Protein AF-D5GW55-F1 (afdb_monomer)

Secondary structure (DSSP, 8-state):
-HHHHHHT-HHHHHHHHHHTT-----EEEES-HHHHHHHHHHTTT-EEEE-SS-----SS-TT-----EEPPTGGGTTGGGGGTS-EEEEE----S---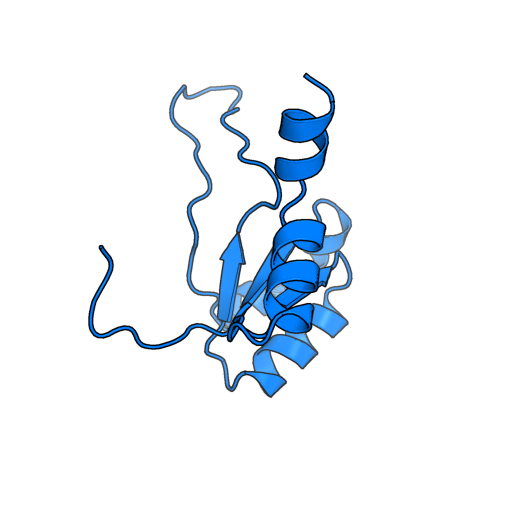

Nearest PDB structures (foldseek):
  7m4s-assembly1_A  TM=8.259E-01  e=2.894E-09  Nostoc sp. PCC 7120 = FACHB-418
  5ig9-assembly1_A  TM=9.177E-01  e=4.329E-08  Microcystis aeruginosa MRC
  7m4s-assembly2_B  TM=8.217E-01  e=7.605E-09  Nostoc sp. PCC 7120 = FACHB-418
  7mgv-assembly1_B  TM=9.453E-01  e=1.786E-07  Chryseobacterium gregarium DSM 19109
  3vpd-assembly1_A-2  TM=5.835E-01  e=1.732E-01  Thermus thermophilus

Organism: NCBI:txid721124

pLDDT: mean 90.69, std 11.54, range [54.91, 98.5]

Mean predicted aligned error: 4.86 Å

Sequence (99 aa):
LAQIEKAKNKLLQLRLASEVGLIIPPTLVTNNPDAAREFFSQVQGRMVSKLLTAIARSMESPEFFLYTSRVKAEDLEEAESLRYCPMVFQAEIPKQLEL

Structure (mmCIF, N/CA/C/O backbone):
data_AF-D5GW55-F1
#
_entry.id   AF-D5GW55-F1
#
loop_
_atom_site.group_PDB
_atom_site.id
_atom_site.type_symbol
_atom_site.label_atom_id
_atom_site.label_alt_id
_atom_site.label_comp_id
_atom_site.label_asym_id
_atom_site.label_entity_id
_atom_site.label_seq_id
_atom_site.pdbx_PDB_ins_code
_atom_site.Cartn_x
_atom_site.Cartn_y
_atom_site.Cartn_z
_atom_site.occupancy
_atom_site.B_iso_or_equiv
_atom_site.auth_seq_id
_atom_site.auth_comp_id
_atom_site.auth_asym_id
_atom_site.auth_atom_id
_atom_site.pdbx_PDB_model_num
ATOM 1 N N . LEU A 1 1 ? 1.864 3.387 26.116 1.00 73.50 1 LEU A N 1
ATOM 2 C CA . LEU A 1 1 ? 2.922 3.018 25.141 1.00 73.50 1 LEU A CA 1
ATOM 3 C C . LEU A 1 1 ? 2.519 1.820 24.274 1.00 73.50 1 LEU A C 1
ATOM 5 O O . LEU A 1 1 ? 2.426 2.000 23.069 1.00 73.50 1 LEU A O 1
ATOM 9 N N . ALA A 1 2 ? 2.173 0.657 24.845 1.00 88.12 2 ALA A N 1
ATOM 10 C CA . ALA A 1 2 ? 1.797 -0.543 24.072 1.00 88.12 2 ALA A CA 1
ATOM 11 C C . ALA A 1 2 ? 0.631 -0.343 23.076 1.00 88.12 2 ALA A C 1
ATOM 13 O O . ALA A 1 2 ? 0.713 -0.787 21.935 1.00 88.12 2 ALA A O 1
ATOM 14 N N . GLN A 1 3 ? -0.423 0.381 23.474 1.00 91.75 3 GLN A N 1
ATOM 15 C CA . GLN A 1 3 ? -1.571 0.656 22.597 1.00 91.75 3 GLN A CA 1
ATOM 16 C C . GLN A 1 3 ? -1.192 1.498 21.369 1.00 91.75 3 GLN A C 1
ATOM 18 O O . GLN A 1 3 ? -1.675 1.230 20.275 1.00 91.75 3 GLN A O 1
ATOM 23 N N . ILE A 1 4 ? -0.293 2.477 21.536 1.00 92.06 4 ILE A N 1
ATOM 24 C CA . ILE A 1 4 ? 0.212 3.306 20.431 1.00 92.06 4 ILE A CA 1
ATOM 25 C C . ILE A 1 4 ? 1.036 2.443 19.477 1.00 92.06 4 ILE A C 1
ATOM 27 O O . ILE A 1 4 ? 0.872 2.546 18.268 1.00 92.06 4 ILE A O 1
ATOM 31 N N . GLU A 1 5 ? 1.884 1.561 20.006 1.00 89.94 5 GLU A N 1
ATOM 32 C CA . GLU A 1 5 ? 2.713 0.683 19.178 1.00 89.94 5 GLU A CA 1
ATOM 33 C C . GLU A 1 5 ? 1.863 -0.285 18.350 1.00 89.94 5 GLU A C 1
ATOM 35 O O . GLU A 1 5 ? 2.041 -0.394 17.138 1.00 89.94 5 GLU A O 1
ATOM 40 N N . LYS A 1 6 ? 0.846 -0.895 18.970 1.00 92.44 6 LYS A N 1
ATOM 41 C CA . LYS A 1 6 ? -0.148 -1.706 18.258 1.00 92.44 6 LYS A CA 1
ATOM 42 C C . LYS A 1 6 ? -0.857 -0.897 17.167 1.00 92.44 6 LYS A C 1
ATOM 44 O O . LYS A 1 6 ? -1.034 -1.391 16.054 1.00 92.44 6 LYS A O 1
ATOM 49 N N . ALA A 1 7 ? -1.223 0.348 17.468 1.00 92.94 7 ALA A N 1
ATOM 50 C CA . ALA A 1 7 ? -1.897 1.234 16.530 1.00 92.94 7 ALA A CA 1
ATOM 51 C C . ALA A 1 7 ? -1.005 1.704 15.372 1.00 92.94 7 ALA A C 1
ATOM 53 O O . ALA A 1 7 ? -1.559 2.167 14.390 1.00 92.94 7 ALA A O 1
ATOM 54 N N . LYS A 1 8 ? 0.329 1.568 15.402 1.00 91.38 8 LYS A N 1
ATOM 55 C CA . LYS A 1 8 ? 1.191 1.906 14.246 1.00 91.38 8 LYS A CA 1
ATOM 56 C C . LYS A 1 8 ? 1.119 0.882 13.109 1.00 91.38 8 LYS A C 1
ATOM 58 O O . LYS A 1 8 ? 1.518 1.183 11.984 1.00 91.38 8 LYS A O 1
ATOM 63 N N . ASN A 1 9 ? 0.629 -0.329 13.377 1.00 92.81 9 ASN A N 1
ATOM 64 C CA . ASN A 1 9 ? 0.547 -1.384 12.374 1.00 92.81 9 ASN A CA 1
ATOM 65 C C . ASN A 1 9 ? -0.616 -1.127 11.401 1.00 92.81 9 ASN A C 1
ATOM 67 O O . ASN A 1 9 ? -1.764 -1.479 11.672 1.00 92.81 9 ASN A O 1
ATOM 71 N N . LYS A 1 10 ? -0.302 -0.560 10.234 1.00 93.25 10 LYS A N 1
ATOM 72 C CA . LYS A 1 10 ? -1.280 -0.244 9.180 1.00 93.25 10 LYS A CA 1
ATOM 73 C C . LYS A 1 10 ? -2.070 -1.461 8.693 1.00 93.25 10 LYS A C 1
ATOM 75 O O . LYS A 1 10 ? -3.243 -1.330 8.371 1.00 93.25 10 LYS A O 1
ATOM 80 N N . LEU A 1 11 ? -1.471 -2.653 8.670 1.00 94.19 11 LEU A N 1
ATOM 81 C CA . LEU A 1 11 ? -2.178 -3.867 8.241 1.00 94.19 11 LEU A CA 1
ATOM 82 C C . LEU A 1 11 ? -3.212 -4.306 9.271 1.00 94.19 11 LEU A C 1
ATOM 84 O O . LEU A 1 11 ? -4.302 -4.740 8.908 1.00 94.19 11 LEU A O 1
ATOM 88 N N . LEU A 1 12 ? -2.894 -4.141 10.556 1.00 95.69 12 LEU A N 1
ATOM 89 C CA . LEU A 1 12 ? -3.867 -4.347 11.618 1.00 95.69 12 LEU A CA 1
ATOM 90 C C . LEU A 1 12 ? -4.998 -3.314 11.538 1.00 95.69 12 LEU A C 1
ATOM 92 O O . LEU A 1 12 ? -6.154 -3.697 11.664 1.00 95.69 12 LEU A O 1
ATOM 96 N N . GLN A 1 13 ? -4.679 -2.038 11.293 1.00 96.75 13 GLN A N 1
ATOM 97 C CA . GLN A 1 13 ? -5.690 -0.988 11.116 1.00 96.75 13 GLN A CA 1
ATOM 98 C C . GLN A 1 13 ? -6.669 -1.331 9.984 1.00 96.75 13 GLN A C 1
ATOM 100 O O . GLN A 1 13 ? -7.875 -1.302 10.208 1.00 96.75 13 GLN A O 1
ATOM 105 N N . LEU A 1 14 ? -6.162 -1.695 8.797 1.00 97.06 14 LEU A N 1
ATOM 106 C CA . LEU A 1 14 ? -6.998 -2.044 7.640 1.00 97.06 14 LEU A CA 1
ATOM 107 C C . LEU A 1 14 ? -7.867 -3.275 7.916 1.00 97.06 14 LEU A C 1
ATOM 109 O O . LEU A 1 14 ? -9.058 -3.259 7.614 1.00 97.06 14 LEU A O 1
ATOM 113 N N . ARG A 1 15 ? -7.296 -4.316 8.538 1.00 97.00 15 ARG A N 1
ATOM 114 C CA . ARG A 1 15 ? -8.052 -5.514 8.923 1.00 97.00 15 ARG A CA 1
ATOM 115 C C . ARG A 1 15 ? -9.198 -5.166 9.872 1.00 97.00 15 ARG A C 1
ATOM 117 O O . ARG A 1 15 ? -10.339 -5.501 9.582 1.00 97.00 15 ARG A O 1
ATOM 124 N N . LEU A 1 16 ? -8.901 -4.463 10.966 1.00 97.94 16 LEU A N 1
ATOM 125 C CA . LEU A 1 16 ? -9.907 -4.094 11.963 1.00 97.94 16 LEU A CA 1
ATOM 126 C C . LEU A 1 16 ? -10.985 -3.183 11.367 1.00 97.94 16 LEU A C 1
ATOM 128 O O . LEU A 1 16 ? -12.157 -3.373 11.662 1.00 97.94 16 LEU A O 1
ATOM 132 N N . ALA A 1 17 ? -10.608 -2.231 10.506 1.00 98.00 17 ALA A N 1
ATOM 133 C CA . ALA A 1 17 ? -11.557 -1.374 9.800 1.00 98.00 17 ALA A CA 1
ATOM 134 C C . ALA A 1 17 ? -12.553 -2.204 8.971 1.00 98.00 17 ALA A C 1
ATOM 136 O O . ALA A 1 17 ? -13.759 -1.993 9.079 1.00 98.00 17 ALA A O 1
ATOM 137 N N . SER A 1 18 ? -12.062 -3.197 8.222 1.00 97.38 18 SER A N 1
ATOM 138 C CA . SER A 1 18 ? -12.921 -4.117 7.470 1.00 97.38 18 SER A CA 1
ATOM 139 C C . SER A 1 18 ? -13.817 -4.966 8.378 1.00 97.38 18 SER A C 1
ATOM 141 O O . SER A 1 18 ? -14.984 -5.163 8.053 1.00 97.38 18 SER A O 1
ATOM 143 N N . G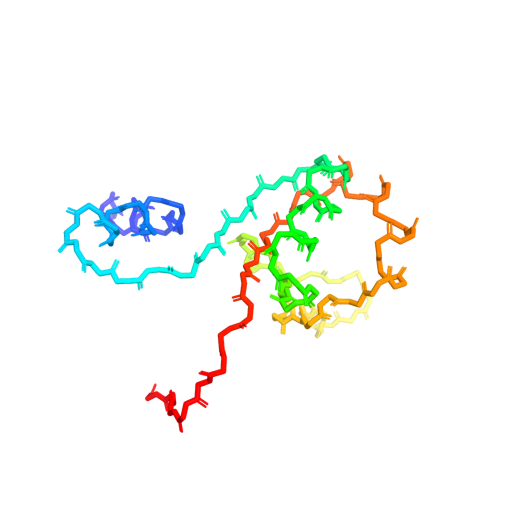LU A 1 19 ? -13.300 -5.467 9.505 1.00 98.06 19 GLU A N 1
ATOM 144 C CA . GLU A 1 19 ? -14.064 -6.291 10.461 1.00 98.06 19 GLU A CA 1
ATOM 145 C C . GLU A 1 19 ? -15.231 -5.525 11.100 1.00 98.06 19 GLU A C 1
ATOM 147 O O . GLU A 1 19 ? -16.266 -6.119 11.399 1.00 98.06 19 GLU A O 1
ATOM 152 N N . VAL A 1 20 ? -15.095 -4.207 11.275 1.00 98.25 20 VAL A N 1
ATOM 153 C CA . VAL A 1 20 ? -16.158 -3.344 11.822 1.00 98.25 20 VAL A CA 1
ATOM 154 C C . VAL A 1 20 ? -17.040 -2.697 10.744 1.00 98.25 20 VAL A C 1
ATOM 156 O O . VAL A 1 20 ? -17.867 -1.846 11.062 1.00 98.25 20 VAL A O 1
ATOM 159 N N . GLY A 1 21 ? -16.888 -3.095 9.476 1.00 98.12 21 GLY A N 1
ATOM 160 C CA . GLY A 1 21 ? -17.751 -2.666 8.369 1.00 98.12 21 GLY A CA 1
ATOM 161 C C . GLY A 1 21 ? -17.338 -1.368 7.667 1.00 98.12 21 GLY A C 1
ATOM 162 O O . GLY A 1 21 ? -18.113 -0.842 6.868 1.00 98.12 21 GLY A O 1
ATOM 163 N N . LEU A 1 22 ? -16.136 -0.842 7.923 1.00 98.12 22 LEU A N 1
ATOM 164 C CA . LEU A 1 22 ? -15.594 0.272 7.143 1.00 98.12 22 LEU A CA 1
ATOM 165 C C . LEU A 1 22 ? -15.064 -0.229 5.797 1.00 98.12 22 LEU A C 1
ATOM 167 O O . LEU A 1 22 ? -14.407 -1.266 5.703 1.00 98.12 22 LEU A O 1
ATOM 171 N N . ILE A 1 23 ? -15.303 0.556 4.749 1.00 97.19 23 ILE A N 1
ATOM 172 C CA . ILE A 1 23 ? -14.786 0.272 3.411 1.00 97.19 23 ILE A CA 1
ATOM 173 C C . ILE A 1 23 ? -13.295 0.612 3.385 1.00 97.19 23 ILE A C 1
ATOM 175 O O . ILE A 1 23 ? -12.900 1.742 3.676 1.00 97.19 23 ILE A O 1
ATOM 179 N N . ILE A 1 24 ? -12.470 -0.359 2.999 1.00 97.25 24 ILE A N 1
ATOM 180 C CA . ILE A 1 24 ? -11.037 -0.167 2.763 1.00 97.25 24 ILE A CA 1
ATOM 181 C C . ILE A 1 24 ? -10.722 -0.354 1.275 1.00 97.25 24 ILE A C 1
ATOM 183 O O . ILE A 1 24 ? -11.383 -1.156 0.608 1.00 97.25 24 ILE A O 1
ATOM 187 N N . PRO A 1 25 ? -9.709 0.338 0.725 1.00 97.31 25 PRO A N 1
ATOM 188 C CA . PRO A 1 25 ? -9.247 0.028 -0.619 1.00 97.31 25 PRO A CA 1
ATOM 189 C C . PRO A 1 25 ? -8.650 -1.390 -0.642 1.00 97.31 25 PRO A C 1
ATOM 191 O O . PRO A 1 25 ? -7.913 -1.751 0.289 1.00 97.31 25 PRO A O 1
ATOM 194 N N . PRO A 1 26 ? -8.892 -2.183 -1.705 1.00 97.88 26 PRO A N 1
ATOM 195 C CA . PRO A 1 26 ? -8.110 -3.384 -1.968 1.00 97.88 26 PRO A CA 1
ATOM 196 C C . PRO A 1 26 ? -6.621 -3.082 -1.802 1.00 97.88 26 PRO A C 1
ATOM 198 O O . PRO A 1 26 ? -6.122 -2.082 -2.323 1.00 97.88 26 PRO A O 1
ATOM 201 N N . THR A 1 27 ? -5.938 -3.897 -1.002 1.00 97.88 27 THR A N 1
ATOM 202 C CA . THR A 1 27 ? -4.562 -3.647 -0.570 1.00 97.88 27 THR A CA 1
ATOM 203 C C . THR A 1 27 ? -3.747 -4.923 -0.699 1.00 97.88 27 THR A C 1
ATOM 205 O O . THR A 1 27 ? -4.138 -5.959 -0.164 1.00 97.88 27 THR A O 1
ATOM 208 N N . LEU A 1 28 ? -2.587 -4.820 -1.339 1.00 98.00 28 LEU A N 1
ATOM 209 C CA . LEU A 1 28 ? -1.588 -5.874 -1.435 1.00 98.00 28 LEU A CA 1
ATOM 210 C C . LEU A 1 28 ? -0.286 -5.393 -0.791 1.00 98.00 28 LEU A C 1
ATOM 212 O O . LEU A 1 28 ? 0.203 -4.309 -1.096 1.00 98.00 28 LEU A O 1
ATOM 216 N N . VAL A 1 29 ? 0.302 -6.210 0.080 1.00 97.12 29 VAL A N 1
ATOM 217 C CA . VAL A 1 29 ? 1.684 -6.021 0.544 1.00 97.12 29 VAL A CA 1
ATOM 218 C C . VAL A 1 29 ? 2.493 -7.207 0.077 1.00 97.12 29 VAL A C 1
ATOM 220 O O . VAL A 1 29 ? 2.179 -8.340 0.438 1.00 97.12 29 VAL A O 1
ATOM 223 N N . THR A 1 30 ? 3.502 -6.958 -0.750 1.00 96.75 30 THR A N 1
ATOM 224 C CA . THR A 1 30 ? 4.241 -8.037 -1.402 1.00 96.75 30 THR A CA 1
ATOM 225 C C . THR A 1 30 ? 5.666 -7.616 -1.743 1.00 96.75 30 THR A C 1
ATOM 227 O O . THR A 1 30 ? 5.939 -6.440 -1.992 1.00 96.75 30 THR A O 1
ATOM 230 N N . ASN A 1 31 ? 6.568 -8.596 -1.762 1.00 96.56 31 ASN A N 1
ATOM 231 C CA . ASN A 1 31 ? 7.858 -8.525 -2.447 1.00 96.56 31 ASN A CA 1
ATOM 232 C C . ASN A 1 31 ? 7.901 -9.412 -3.712 1.00 96.56 31 ASN A C 1
ATOM 234 O O . ASN A 1 31 ? 8.957 -9.551 -4.324 1.00 96.56 31 ASN A O 1
ATOM 238 N N . ASN A 1 32 ? 6.781 -10.053 -4.070 1.00 97.50 32 ASN A N 1
ATOM 239 C CA . ASN A 1 32 ? 6.639 -10.887 -5.259 1.00 97.50 32 ASN A CA 1
ATOM 240 C C . ASN A 1 32 ? 6.169 -10.023 -6.448 1.00 97.50 32 ASN A C 1
ATOM 242 O O . ASN A 1 32 ? 5.041 -9.517 -6.399 1.00 97.50 32 ASN A O 1
ATOM 246 N N . PRO A 1 33 ? 6.992 -9.875 -7.503 1.00 96.81 33 PRO A N 1
ATOM 247 C CA . PRO A 1 33 ? 6.647 -9.098 -8.691 1.00 96.81 33 PRO A CA 1
ATOM 248 C C . PRO A 1 33 ? 5.390 -9.596 -9.409 1.00 96.81 33 PRO A C 1
ATOM 250 O O . PRO A 1 33 ? 4.559 -8.791 -9.825 1.00 96.81 33 PRO A O 1
ATOM 253 N N . ASP A 1 34 ? 5.195 -10.912 -9.496 1.00 97.31 34 ASP A N 1
ATOM 254 C CA . ASP A 1 34 ? 4.049 -11.494 -10.201 1.00 97.31 34 ASP A CA 1
ATOM 255 C C . ASP A 1 34 ? 2.738 -11.174 -9.487 1.00 97.31 34 ASP A C 1
ATOM 257 O O . ASP A 1 34 ? 1.758 -10.798 -10.125 1.00 97.31 34 ASP A O 1
ATOM 261 N N . ALA A 1 35 ? 2.746 -11.198 -8.151 1.00 98.12 35 ALA A N 1
ATOM 262 C CA . ALA A 1 35 ? 1.593 -10.776 -7.361 1.00 98.12 35 ALA A CA 1
ATOM 263 C C . ALA A 1 35 ? 1.264 -9.287 -7.582 1.00 98.12 35 ALA A C 1
ATOM 265 O O . ALA A 1 35 ? 0.093 -8.914 -7.618 1.00 98.12 35 ALA A O 1
ATOM 266 N N . ALA A 1 36 ? 2.280 -8.430 -7.752 1.00 97.88 36 ALA A N 1
ATOM 267 C CA . ALA A 1 36 ? 2.067 -7.016 -8.057 1.00 97.88 36 ALA A CA 1
ATOM 268 C C . ALA A 1 36 ? 1.462 -6.817 -9.460 1.00 97.88 36 ALA A C 1
ATOM 270 O O . ALA A 1 36 ? 0.530 -6.026 -9.610 1.00 97.88 36 ALA A O 1
ATOM 271 N N . ARG A 1 37 ? 1.929 -7.569 -10.468 1.00 97.69 37 ARG A N 1
ATOM 272 C CA . ARG A 1 37 ? 1.378 -7.554 -11.840 1.00 97.69 37 ARG A CA 1
ATOM 273 C C . ARG A 1 37 ? -0.061 -8.060 -11.895 1.00 97.69 37 ARG A C 1
ATOM 275 O O . ARG A 1 37 ? -0.914 -7.459 -12.555 1.00 97.69 37 ARG A O 1
ATOM 282 N N . GLU A 1 38 ? -0.341 -9.148 -11.184 1.00 98.25 38 GLU A N 1
ATOM 283 C CA . GLU A 1 38 ? -1.689 -9.700 -11.082 1.00 98.25 38 GLU A CA 1
ATOM 284 C C . GLU A 1 38 ? -2.629 -8.684 -10.430 1.00 98.25 38 GLU A C 1
ATOM 286 O O . GLU A 1 38 ? -3.680 -8.362 -10.984 1.00 98.25 38 GLU A O 1
ATOM 291 N N . PHE A 1 39 ? -2.221 -8.103 -9.302 1.00 98.50 39 PHE A N 1
ATOM 292 C CA . PHE A 1 39 ? -3.020 -7.102 -8.605 1.00 98.50 39 PHE A CA 1
ATOM 293 C C . PHE A 1 39 ? -3.246 -5.843 -9.445 1.00 98.50 39 PHE A C 1
ATOM 295 O O . PHE A 1 39 ? -4.372 -5.350 -9.494 1.00 98.50 39 PHE A O 1
ATOM 302 N N . PHE A 1 40 ? -2.231 -5.367 -10.176 1.00 98.38 40 PHE A N 1
ATOM 303 C CA . PHE A 1 40 ? -2.378 -4.258 -11.125 1.00 98.38 40 PHE A CA 1
ATOM 304 C C . PHE A 1 40 ? -3.467 -4.535 -12.166 1.00 98.38 40 PHE A C 1
ATOM 306 O O . PHE A 1 40 ? -4.298 -3.670 -12.448 1.00 98.38 40 PHE A O 1
ATOM 313 N N . SER A 1 41 ? -3.505 -5.763 -12.686 1.00 98.00 41 SER A N 1
ATOM 314 C CA . SER A 1 41 ? -4.532 -6.206 -13.632 1.00 98.00 41 SER A CA 1
ATOM 315 C C . SER A 1 41 ? -5.914 -6.277 -12.972 1.00 98.00 41 SER A C 1
ATOM 317 O O . SER A 1 41 ? -6.888 -5.775 -13.535 1.00 98.00 41 SER A O 1
ATOM 319 N N . GLN A 1 42 ? -6.005 -6.820 -11.751 1.00 98.25 42 GLN A N 1
ATOM 320 C CA . GLN A 1 42 ? -7.253 -6.910 -10.979 1.00 98.25 42 GLN A CA 1
ATOM 321 C C . GLN A 1 42 ? -7.877 -5.531 -10.708 1.00 98.25 42 GLN A C 1
ATOM 323 O O . GLN A 1 42 ? -9.097 -5.381 -10.784 1.00 98.25 42 GLN A O 1
ATOM 328 N N . VAL A 1 43 ? -7.058 -4.509 -10.438 1.00 98.25 43 VAL A N 1
ATOM 329 C CA . VAL A 1 43 ? -7.527 -3.127 -10.218 1.00 98.25 43 VAL A CA 1
ATOM 330 C C . VAL A 1 43 ? -7.601 -2.296 -11.505 1.00 98.25 43 VAL A C 1
ATOM 332 O O . VAL A 1 43 ? -7.791 -1.080 -11.448 1.00 98.25 43 VAL A O 1
ATOM 335 N N . GLN A 1 44 ? -7.492 -2.934 -12.676 1.00 97.56 44 GLN A N 1
ATOM 336 C CA . GLN A 1 44 ? -7.604 -2.294 -13.993 1.00 97.56 44 GLN A CA 1
ATOM 337 C C . GLN A 1 44 ? -6.595 -1.148 -14.184 1.00 97.56 44 GLN A C 1
ATOM 339 O O . GLN A 1 44 ? -6.939 -0.071 -14.672 1.00 97.56 44 GLN A O 1
ATOM 344 N N . GLY A 1 45 ? -5.363 -1.348 -13.716 1.00 97.31 45 GLY A N 1
ATOM 345 C CA . GLY A 1 45 ? -4.284 -0.362 -13.775 1.00 97.31 45 GLY A CA 1
ATOM 346 C C . GLY A 1 45 ? -4.426 0.822 -12.812 1.00 97.31 45 GLY A C 1
ATOM 347 O O . GLY A 1 45 ? -3.536 1.665 -12.735 1.00 97.31 45 GLY A O 1
ATOM 348 N N . ARG A 1 46 ? -5.516 0.902 -12.038 1.00 98.06 46 ARG A N 1
ATOM 349 C CA . ARG A 1 46 ? -5.724 1.941 -11.020 1.00 98.06 46 ARG A CA 1
ATOM 350 C C . ARG A 1 46 ? -5.060 1.521 -9.720 1.00 98.06 46 ARG A C 1
ATOM 352 O O . ARG A 1 46 ? -5.721 1.044 -8.799 1.00 98.06 46 ARG A O 1
ATOM 359 N N . MET A 1 47 ? -3.743 1.675 -9.664 1.00 98.25 47 MET A N 1
ATOM 360 C CA . MET A 1 47 ? -2.917 1.251 -8.539 1.00 98.25 47 MET A CA 1
ATOM 361 C C . MET A 1 47 ? -1.997 2.378 -8.080 1.00 98.25 47 MET A C 1
ATOM 363 O O . MET A 1 47 ? -1.378 3.062 -8.893 1.00 98.25 47 MET A O 1
ATOM 367 N N . VAL A 1 48 ? -1.857 2.531 -6.767 1.00 98.12 48 VAL A N 1
ATOM 368 C CA . VAL A 1 48 ? -0.821 3.363 -6.148 1.00 98.12 48 VAL A CA 1
ATOM 369 C C . VAL A 1 48 ? 0.134 2.504 -5.330 1.00 98.12 48 VAL A C 1
ATOM 371 O O . VAL A 1 48 ? -0.278 1.492 -4.761 1.00 98.12 48 VAL A O 1
ATOM 374 N N . SER A 1 49 ? 1.394 2.919 -5.239 1.00 96.19 49 SER A N 1
ATOM 375 C CA . SER A 1 49 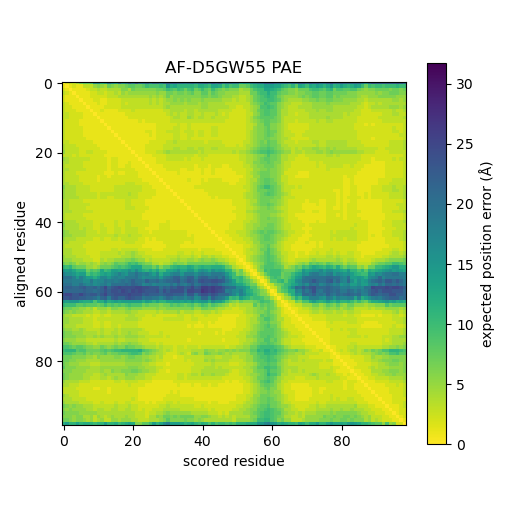? 2.417 2.310 -4.391 1.00 96.19 49 SER A CA 1
ATOM 376 C C . SER A 1 49 ? 2.843 3.266 -3.277 1.00 96.19 49 SER A C 1
ATOM 378 O O . SER A 1 49 ? 2.783 4.489 -3.419 1.00 96.19 49 SER A O 1
ATOM 380 N N . LYS A 1 50 ? 3.245 2.706 -2.133 1.00 94.25 50 LYS A N 1
ATOM 381 C CA . LYS A 1 50 ? 3.809 3.450 -0.997 1.00 94.25 50 LYS A CA 1
ATOM 382 C C . LYS A 1 50 ? 4.617 2.539 -0.078 1.00 94.25 50 LYS A C 1
ATOM 384 O O . LYS A 1 50 ? 4.425 1.322 -0.056 1.00 94.25 50 LYS A O 1
ATOM 389 N N . LEU A 1 51 ? 5.465 3.142 0.751 1.00 91.38 51 LEU A N 1
ATOM 390 C CA . LEU A 1 51 ? 6.146 2.418 1.821 1.00 91.38 51 LEU A CA 1
ATOM 391 C C . LEU A 1 51 ? 5.183 2.081 2.965 1.00 91.38 51 LEU A C 1
ATOM 393 O O . LEU A 1 51 ? 4.337 2.891 3.367 1.00 91.38 51 LEU A O 1
ATOM 397 N N . LEU A 1 52 ? 5.366 0.900 3.562 1.00 87.56 52 LEU A N 1
ATOM 398 C CA . LEU A 1 52 ? 4.652 0.527 4.786 1.00 87.56 52 LEU A CA 1
ATOM 399 C C . LEU A 1 52 ? 5.031 1.453 5.950 1.00 87.56 52 LEU A C 1
ATOM 401 O O . LEU A 1 52 ? 4.161 1.875 6.712 1.00 87.56 52 LEU A O 1
ATOM 405 N N . THR A 1 53 ? 6.300 1.837 6.039 1.00 83.31 53 THR A N 1
ATOM 406 C CA . THR A 1 53 ? 6.827 2.786 7.025 1.00 83.31 53 THR A CA 1
ATOM 407 C C . THR A 1 53 ? 7.556 3.890 6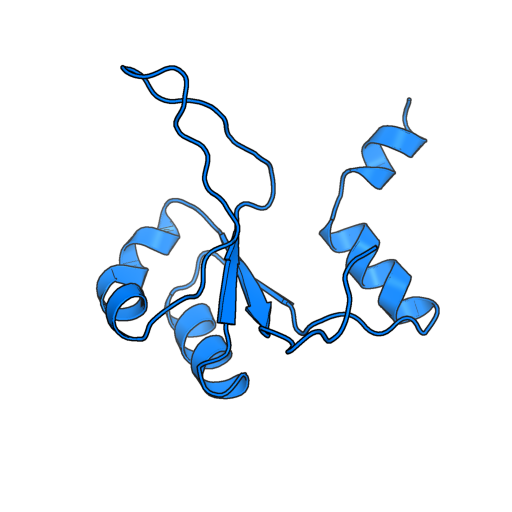.281 1.00 83.31 53 THR A C 1
ATOM 409 O O . THR A 1 53 ? 8.314 3.601 5.363 1.00 83.31 53 THR A O 1
ATOM 412 N N . ALA A 1 54 ? 7.321 5.149 6.652 1.00 72.69 54 ALA A N 1
ATOM 413 C CA . ALA A 1 54 ? 8.027 6.262 6.033 1.00 72.69 54 ALA A CA 1
ATOM 414 C C . ALA A 1 54 ? 9.533 6.121 6.287 1.00 72.69 54 ALA A C 1
ATOM 416 O O . ALA A 1 54 ? 9.960 5.950 7.430 1.00 72.69 54 ALA A O 1
ATOM 417 N N . ILE A 1 55 ? 10.320 6.194 5.219 1.00 67.94 55 ILE A N 1
ATOM 418 C CA . ILE A 1 55 ? 11.774 6.262 5.294 1.00 67.94 55 ILE A CA 1
ATOM 419 C C . ILE A 1 55 ? 12.154 7.626 4.731 1.00 67.94 55 ILE A C 1
ATOM 421 O O . ILE A 1 55 ? 11.900 7.907 3.565 1.00 67.94 55 ILE A O 1
ATOM 425 N N . ALA A 1 56 ? 12.737 8.467 5.580 1.00 59.28 56 ALA A N 1
ATOM 426 C CA . ALA A 1 56 ? 13.370 9.720 5.193 1.00 59.28 56 ALA A CA 1
ATOM 427 C C . ALA A 1 56 ? 14.875 9.539 5.397 1.00 59.28 56 ALA A C 1
ATOM 429 O O . ALA A 1 56 ? 15.430 9.908 6.431 1.00 59.28 56 ALA A O 1
ATOM 430 N N . ARG A 1 57 ? 15.529 8.830 4.476 1.00 55.56 57 ARG A N 1
ATOM 431 C CA . ARG A 1 57 ? 16.988 8.700 4.471 1.00 55.56 57 ARG A CA 1
ATOM 432 C C . ARG A 1 57 ? 17.477 8.714 3.037 1.00 55.56 57 ARG A C 1
ATOM 434 O O . ARG A 1 57 ? 17.137 7.830 2.260 1.00 55.56 57 ARG A O 1
ATOM 441 N N . SER A 1 58 ? 18.331 9.679 2.736 1.00 56.72 58 SER A N 1
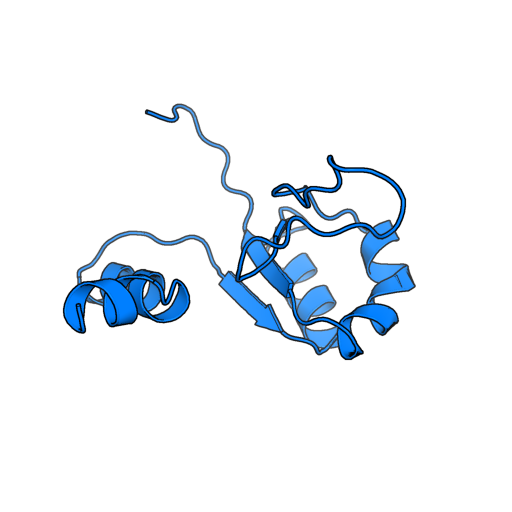ATOM 442 C CA . SER A 1 58 ? 19.276 9.584 1.633 1.00 56.72 58 SER A CA 1
ATOM 443 C C . SER A 1 58 ? 20.680 9.847 2.183 1.00 56.72 58 SER A C 1
ATOM 445 O O . SER A 1 58 ? 20.824 10.449 3.250 1.00 56.72 58 SER A O 1
ATOM 447 N N . MET A 1 59 ? 21.706 9.341 1.498 1.00 62.69 59 MET A N 1
ATOM 448 C CA . MET A 1 59 ? 23.099 9.547 1.908 1.00 62.69 59 MET A CA 1
ATOM 449 C C . MET A 1 59 ? 23.648 10.928 1.512 1.00 62.69 59 MET A C 1
ATOM 451 O O . MET A 1 59 ? 24.636 11.353 2.097 1.00 62.69 59 MET A O 1
ATOM 455 N N . GLU A 1 60 ? 23.003 11.647 0.583 1.00 61.31 60 GLU A N 1
ATOM 456 C CA . GLU A 1 60 ? 23.541 12.890 -0.012 1.00 61.31 60 GLU A CA 1
ATOM 457 C C . GLU A 1 60 ? 22.586 14.097 0.037 1.00 61.31 60 GLU A C 1
ATOM 459 O O . GLU A 1 60 ? 23.008 15.235 -0.139 1.00 61.31 60 GLU A O 1
ATOM 464 N N . SER A 1 61 ? 21.301 13.875 0.309 1.00 54.91 61 SER A N 1
ATOM 465 C CA . SER A 1 61 ? 20.260 14.907 0.338 1.00 54.91 61 SER A CA 1
ATOM 466 C C . SER A 1 61 ? 19.280 14.704 1.506 1.00 54.91 61 SER A C 1
ATOM 468 O O . SER A 1 61 ? 18.750 13.600 1.681 1.00 54.91 61 SER A O 1
ATOM 470 N N . PRO A 1 62 ? 18.987 15.746 2.298 1.00 56.38 62 PRO A N 1
ATOM 471 C CA . PRO A 1 62 ? 18.071 15.662 3.434 1.00 56.38 62 PRO A CA 1
ATOM 472 C C . PRO A 1 62 ? 16.588 15.445 3.060 1.00 56.38 62 PRO A C 1
ATOM 474 O O . PRO A 1 62 ? 15.770 15.285 3.962 1.00 56.38 62 PRO A O 1
ATOM 477 N N . GLU A 1 63 ? 16.222 15.390 1.772 1.00 61.56 63 GLU A N 1
ATOM 478 C CA . GLU A 1 63 ? 14.819 15.503 1.326 1.00 61.56 63 GLU A CA 1
ATOM 479 C C . GLU A 1 63 ? 14.284 14.320 0.494 1.00 61.56 63 GLU A C 1
ATOM 481 O O . GLU A 1 63 ? 13.252 14.439 -0.165 1.00 61.56 63 GLU A O 1
ATOM 486 N N . PHE A 1 64 ? 14.932 13.148 0.506 1.00 67.31 64 PHE A N 1
ATOM 487 C CA . PHE A 1 64 ? 14.346 11.987 -0.177 1.00 67.31 64 PHE A CA 1
ATOM 488 C C . PHE A 1 64 ? 13.179 11.405 0.634 1.00 67.31 64 PHE A C 1
ATOM 490 O O . PHE A 1 64 ? 13.382 10.768 1.672 1.00 67.31 64 PHE A O 1
ATOM 497 N N . PHE A 1 65 ? 11.959 11.608 0.135 1.00 74.44 65 PHE A N 1
ATOM 498 C CA . PHE A 1 65 ? 10.736 11.032 0.681 1.00 74.44 65 PHE A CA 1
ATOM 499 C C . PHE A 1 65 ? 9.953 10.318 -0.419 1.00 74.44 65 PHE A C 1
ATOM 501 O O . PHE A 1 65 ? 9.640 10.907 -1.454 1.00 74.44 65 PHE A O 1
ATOM 508 N N . LEU A 1 66 ? 9.602 9.050 -0.188 1.00 81.94 66 LEU A N 1
ATOM 509 C CA . LEU A 1 66 ? 8.749 8.312 -1.113 1.00 81.94 66 LEU A CA 1
ATOM 510 C C . LEU A 1 66 ? 7.277 8.578 -0.786 1.00 81.94 66 LEU A C 1
ATOM 512 O O . LEU A 1 66 ? 6.727 8.043 0.182 1.00 81.94 66 LEU A O 1
ATOM 516 N N . TYR A 1 67 ? 6.649 9.419 -1.603 1.00 89.62 67 TYR A N 1
ATOM 517 C CA . TYR A 1 67 ? 5.216 9.683 -1.537 1.00 89.62 67 TYR A CA 1
ATOM 518 C C . TYR A 1 67 ? 4.396 8.490 -2.038 1.00 89.62 67 TYR A C 1
ATOM 520 O O . TYR A 1 67 ? 4.918 7.519 -2.582 1.00 89.62 67 TYR A O 1
ATOM 528 N N . THR A 1 68 ? 3.080 8.569 -1.835 1.00 93.69 68 THR A N 1
ATOM 529 C CA . THR A 1 68 ? 2.163 7.661 -2.526 1.00 93.69 68 THR A CA 1
ATOM 530 C C . THR A 1 68 ? 2.105 8.067 -3.994 1.00 93.69 68 THR A C 1
ATOM 532 O O . THR A 1 68 ? 1.706 9.191 -4.293 1.00 93.69 68 THR A O 1
ATOM 535 N N . SER A 1 69 ? 2.491 7.160 -4.886 1.00 94.81 69 SER A N 1
ATOM 536 C CA . SER A 1 69 ? 2.624 7.433 -6.319 1.00 94.81 69 SER A CA 1
ATOM 537 C C . SER A 1 69 ? 1.773 6.466 -7.127 1.00 94.81 69 SER A C 1
ATOM 539 O O . SER A 1 69 ? 1.639 5.299 -6.760 1.00 94.81 69 SER A O 1
ATOM 541 N N . ARG A 1 70 ? 1.193 6.938 -8.233 1.00 97.06 70 ARG A N 1
ATOM 542 C CA . ARG A 1 70 ? 0.497 6.065 -9.185 1.00 97.06 70 ARG A CA 1
ATOM 543 C C . ARG A 1 70 ? 1.510 5.136 -9.850 1.00 97.06 70 ARG A C 1
ATOM 545 O O . ARG A 1 70 ? 2.559 5.606 -10.278 1.00 97.06 70 ARG A O 1
ATOM 552 N N . VAL A 1 71 ? 1.169 3.856 -9.933 1.00 96.62 71 VAL A N 1
ATOM 553 C CA . VAL A 1 71 ? 1.956 2.850 -10.649 1.00 96.62 71 VAL A CA 1
ATOM 554 C C . VAL A 1 71 ? 1.516 2.839 -12.103 1.00 96.62 71 VAL A C 1
ATOM 556 O O . VAL A 1 71 ? 0.317 2.809 -12.391 1.00 96.62 71 VAL A O 1
ATOM 559 N N . LYS A 1 72 ? 2.477 2.881 -13.014 1.00 96.31 72 LYS A N 1
ATOM 560 C CA . LYS A 1 72 ? 2.262 2.741 -14.450 1.00 96.31 72 LYS A CA 1
ATOM 561 C C . LYS A 1 72 ? 2.651 1.337 -14.907 1.00 96.31 72 LYS A C 1
ATOM 563 O O . LYS A 1 72 ? 3.278 0.585 -14.166 1.00 96.31 72 LYS A O 1
ATOM 568 N N . ALA A 1 73 ? 2.272 0.979 -16.130 1.00 95.38 73 ALA A N 1
ATOM 569 C CA . ALA A 1 73 ? 2.622 -0.327 -16.682 1.00 95.38 73 ALA A CA 1
ATOM 570 C C . ALA A 1 73 ? 4.146 -0.493 -16.815 1.00 95.38 73 ALA A C 1
ATOM 572 O O . ALA A 1 73 ? 4.664 -1.566 -16.522 1.00 95.38 73 ALA A O 1
ATOM 573 N N . GLU A 1 74 ? 4.855 0.583 -17.164 1.00 95.25 74 GLU A N 1
ATOM 574 C CA . GLU A 1 74 ? 6.310 0.584 -17.344 1.00 95.25 74 GLU A CA 1
ATOM 575 C C . GLU A 1 74 ? 7.043 0.342 -16.013 1.00 95.25 74 GLU A C 1
ATOM 577 O O . GLU A 1 74 ? 8.047 -0.361 -15.971 1.00 95.25 74 GLU A O 1
ATOM 582 N N . ASP A 1 75 ? 6.490 0.826 -14.893 1.00 93.31 75 ASP A N 1
ATOM 583 C CA . ASP A 1 75 ? 7.052 0.584 -13.556 1.00 93.31 75 ASP A CA 1
ATOM 584 C C . ASP A 1 75 ? 7.055 -0.919 -13.196 1.00 93.31 75 ASP A C 1
ATOM 586 O O . ASP A 1 75 ? 7.812 -1.358 -12.328 1.00 93.31 75 ASP A O 1
ATOM 590 N N . LEU A 1 76 ? 6.199 -1.722 -13.844 1.00 93.50 76 LEU A N 1
ATOM 591 C CA . LEU A 1 76 ? 6.097 -3.165 -13.617 1.00 93.50 76 LEU A CA 1
ATOM 592 C C . LEU A 1 76 ? 7.040 -3.998 -14.496 1.00 93.50 76 LEU A C 1
ATOM 594 O O . LEU A 1 76 ? 7.217 -5.196 -14.233 1.00 93.50 76 LEU A O 1
ATOM 598 N N . GLU A 1 77 ? 7.664 -3.386 -15.504 1.00 91.12 77 GLU A N 1
ATOM 599 C CA . GLU A 1 77 ? 8.731 -4.015 -16.290 1.00 91.12 77 GLU A CA 1
ATOM 600 C C . GLU A 1 77 ? 9.971 -4.235 -15.411 1.00 91.12 77 GLU A C 1
ATOM 602 O O . GLU A 1 77 ? 10.597 -5.293 -15.463 1.00 91.12 77 GLU A O 1
ATOM 607 N N . GLU A 1 78 ? 10.247 -3.296 -14.501 1.00 86.94 78 GLU A N 1
ATOM 608 C CA . GLU A 1 78 ? 11.338 -3.365 -13.518 1.00 86.94 78 GLU A CA 1
ATOM 609 C C . GLU A 1 78 ? 10.898 -3.896 -12.137 1.00 86.94 78 GLU A C 1
ATOM 611 O O . GLU A 1 78 ? 11.623 -3.764 -11.138 1.00 86.94 78 GLU A O 1
ATOM 616 N N . ALA A 1 79 ? 9.727 -4.544 -12.060 1.00 90.06 79 ALA A N 1
ATOM 617 C CA . ALA A 1 79 ? 9.171 -5.060 -10.806 1.00 90.06 79 ALA A CA 1
ATOM 618 C C . ALA A 1 79 ? 10.085 -6.078 -10.105 1.00 90.06 79 ALA A C 1
ATOM 620 O O . ALA A 1 79 ? 9.917 -6.338 -8.918 1.00 90.06 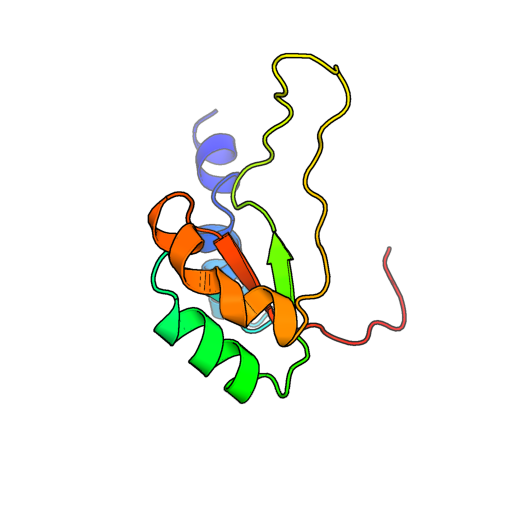79 ALA A O 1
ATOM 621 N N . GLU A 1 80 ? 11.101 -6.609 -10.783 1.00 93.38 80 GLU A N 1
ATOM 622 C CA . GLU A 1 80 ? 12.010 -7.615 -10.229 1.00 93.38 80 GLU A CA 1
ATOM 623 C C . GLU A 1 80 ? 12.838 -7.069 -9.067 1.00 93.38 80 GLU A C 1
ATOM 625 O O . GLU A 1 80 ? 13.214 -7.833 -8.172 1.00 93.38 80 GLU A O 1
ATOM 630 N N . SER A 1 81 ? 13.040 -5.749 -9.027 1.00 90.12 81 SER A N 1
ATOM 631 C CA . SER A 1 81 ? 13.652 -5.025 -7.909 1.00 90.12 81 SER A CA 1
ATOM 632 C C . SER A 1 81 ? 12.832 -5.097 -6.609 1.00 90.12 81 SER A C 1
ATOM 634 O O . SER A 1 81 ? 13.393 -4.986 -5.514 1.00 90.12 81 SER A O 1
ATOM 636 N N . LEU A 1 82 ? 11.527 -5.386 -6.692 1.00 93.12 82 LEU A N 1
ATOM 637 C CA . LEU A 1 82 ? 10.611 -5.500 -5.552 1.00 93.12 82 LEU A CA 1
ATOM 638 C C . LEU A 1 82 ? 11.034 -6.590 -4.551 1.00 93.12 82 LEU A C 1
ATOM 640 O O . LEU A 1 82 ? 10.729 -6.499 -3.360 1.00 93.12 82 LEU A O 1
ATOM 644 N N . ARG A 1 83 ? 11.815 -7.586 -4.996 1.00 92.44 83 ARG A N 1
ATOM 645 C CA . ARG A 1 83 ? 12.387 -8.621 -4.115 1.00 92.44 83 ARG A CA 1
ATOM 646 C C . ARG A 1 83 ? 13.264 -8.050 -2.999 1.00 92.44 83 ARG A C 1
ATOM 648 O O . ARG A 1 83 ? 13.403 -8.691 -1.960 1.00 92.44 83 ARG A O 1
ATOM 655 N N . TYR A 1 84 ? 13.859 -6.875 -3.222 1.00 90.25 84 TYR A N 1
ATOM 656 C CA . TYR A 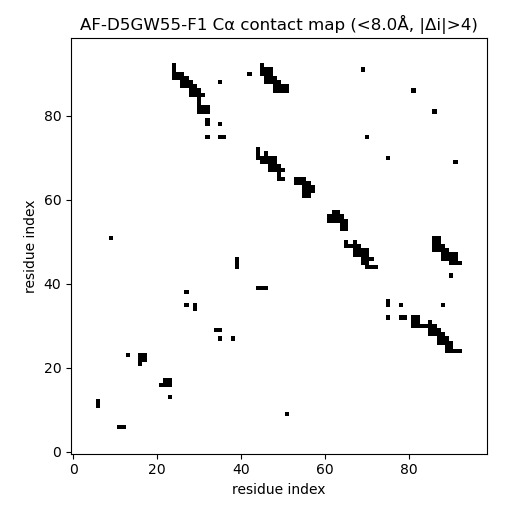1 84 ? 14.764 -6.223 -2.277 1.00 90.25 84 TYR A CA 1
ATOM 657 C C . TYR A 1 84 ? 14.031 -5.322 -1.282 1.00 90.25 84 TYR A C 1
ATOM 659 O O . TYR A 1 84 ? 14.516 -5.122 -0.170 1.00 90.25 84 TYR A O 1
ATOM 667 N N . CYS A 1 85 ? 12.869 -4.784 -1.659 1.00 88.62 85 CYS A N 1
ATOM 668 C CA . CYS A 1 85 ? 12.095 -3.877 -0.821 1.00 88.62 85 CYS A CA 1
ATOM 669 C C . CYS A 1 85 ? 10.590 -4.120 -1.024 1.00 88.62 85 CYS A C 1
ATOM 671 O O . CYS A 1 85 ? 10.048 -3.690 -2.042 1.00 88.62 85 CYS A O 1
ATOM 673 N N . PRO A 1 86 ? 9.896 -4.799 -0.088 1.00 92.44 86 PRO A N 1
ATOM 674 C CA . PRO A 1 86 ? 8.453 -4.985 -0.184 1.00 92.44 86 PRO A CA 1
ATOM 675 C C . PRO A 1 86 ? 7.723 -3.643 -0.160 1.00 92.44 86 PRO A C 1
ATOM 677 O O . PRO A 1 86 ? 8.037 -2.757 0.639 1.00 92.44 86 PRO A O 1
ATOM 680 N N . MET A 1 87 ? 6.678 -3.539 -0.974 1.00 95.12 87 MET A N 1
ATOM 681 C CA . MET A 1 87 ? 5.864 -2.332 -1.103 1.00 95.12 87 MET A CA 1
ATOM 682 C C . MET A 1 87 ? 4.415 -2.599 -0.704 1.00 95.12 87 MET A C 1
ATOM 684 O O . MET A 1 87 ? 3.944 -3.739 -0.702 1.00 95.12 87 MET A O 1
ATOM 688 N N . VAL A 1 88 ? 3.699 -1.524 -0.370 1.00 97.19 88 VAL A N 1
ATOM 689 C CA . VAL A 1 88 ? 2.241 -1.540 -0.232 1.00 97.19 88 VAL A CA 1
ATOM 690 C C . VAL A 1 88 ? 1.640 -1.007 -1.525 1.00 97.19 88 VAL A C 1
ATOM 692 O O . VAL A 1 88 ? 1.856 0.155 -1.870 1.00 97.19 88 VAL A O 1
ATOM 695 N N . PHE A 1 89 ? 0.853 -1.836 -2.197 1.00 97.94 89 PHE A N 1
ATOM 696 C CA . PHE A 1 89 ? 0.034 -1.465 -3.341 1.00 97.94 89 PHE A CA 1
ATOM 697 C C . PHE A 1 89 ? -1.427 -1.353 -2.911 1.00 97.94 89 PHE A C 1
ATOM 699 O O . PHE A 1 89 ? -1.927 -2.189 -2.157 1.00 97.94 89 PHE A O 1
ATOM 706 N N . GLN A 1 90 ? -2.122 -0.316 -3.367 1.00 98.44 90 GLN A N 1
ATOM 707 C CA . GLN A 1 90 ? -3.553 -0.139 -3.115 1.00 98.44 90 GLN A CA 1
ATOM 708 C C . GLN A 1 90 ? -4.278 0.249 -4.393 1.00 98.44 90 GLN A C 1
ATOM 710 O O . GLN A 1 90 ? -3.706 0.933 -5.242 1.00 98.44 90 GLN A O 1
ATOM 715 N N . ALA A 1 91 ? -5.543 -0.155 -4.506 1.00 98.50 91 ALA A N 1
ATOM 716 C CA . ALA A 1 91 ? -6.412 0.360 -5.554 1.00 98.50 91 ALA A CA 1
ATOM 717 C C . ALA A 1 91 ? -6.522 1.887 -5.433 1.00 98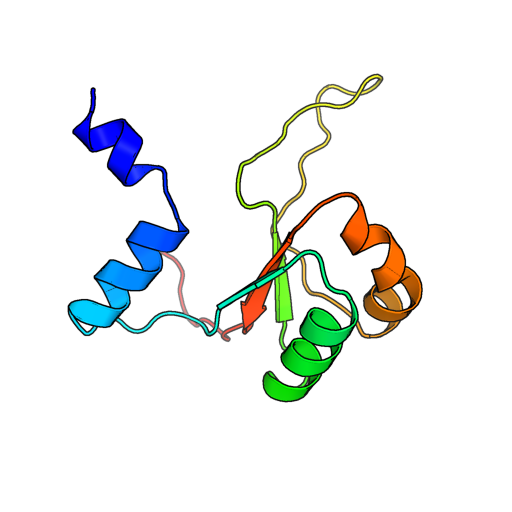.50 91 ALA A C 1
ATOM 719 O O . ALA A 1 91 ? -6.762 2.426 -4.348 1.00 98.50 91 ALA A O 1
ATOM 720 N N . GLU A 1 92 ? -6.363 2.584 -6.550 1.00 98.25 92 GLU A N 1
ATOM 721 C CA . GLU A 1 92 ? -6.581 4.019 -6.628 1.00 98.25 92 GLU A CA 1
ATOM 722 C C . GLU A 1 92 ? -8.080 4.305 -6.743 1.00 98.25 92 GLU A C 1
ATOM 724 O O . GLU A 1 92 ? -8.720 4.020 -7.759 1.00 98.25 92 GLU A O 1
ATOM 729 N N . ILE A 1 93 ? -8.644 4.884 -5.684 1.00 96.88 93 ILE A N 1
ATOM 730 C CA . ILE A 1 93 ? -10.060 5.239 -5.622 1.00 96.88 93 ILE A CA 1
ATOM 731 C C . ILE A 1 93 ? -10.221 6.722 -5.981 1.00 96.88 93 ILE A C 1
ATOM 733 O O . ILE A 1 93 ? -9.667 7.572 -5.277 1.00 96.88 93 ILE A O 1
ATOM 737 N N . PRO A 1 94 ? -10.987 7.065 -7.035 1.00 95.69 94 PRO A N 1
ATOM 738 C CA . PRO A 1 94 ? -11.350 8.448 -7.312 1.00 95.69 94 PRO A CA 1
ATOM 739 C C . PRO A 1 94 ? -12.101 9.039 -6.118 1.00 95.69 94 PRO A C 1
ATOM 741 O O . PRO A 1 94 ? -13.146 8.528 -5.716 1.00 95.69 94 PRO A O 1
ATOM 744 N N . LYS A 1 95 ? -11.559 10.111 -5.543 1.00 94.50 95 LYS A N 1
ATOM 745 C CA . LYS A 1 95 ? -12.127 10.797 -4.380 1.00 94.50 95 LYS A CA 1
ATOM 746 C C . LYS A 1 95 ? -12.663 12.164 -4.779 1.00 94.50 95 LYS A C 1
ATOM 748 O O . LYS A 1 95 ? -12.005 12.903 -5.502 1.00 94.50 95 LYS A O 1
ATOM 753 N N . GLN A 1 96 ? -13.859 12.489 -4.294 1.00 96.56 96 GLN A N 1
ATOM 754 C CA . GLN A 1 96 ? -14.447 13.824 -4.438 1.00 96.56 96 GLN A CA 1
ATOM 755 C C . GLN A 1 96 ? -13.922 14.800 -3.376 1.00 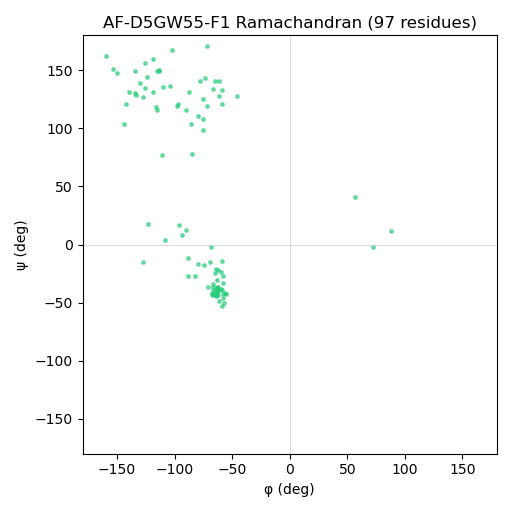96.56 96 GLN A C 1
ATOM 757 O O . GLN A 1 96 ? -13.895 16.002 -3.618 1.00 96.56 96 GLN A O 1
ATOM 762 N N . LEU A 1 97 ? -13.514 14.288 -2.209 1.00 96.19 97 LEU A N 1
ATOM 763 C CA . LEU A 1 97 ? -13.085 15.080 -1.060 1.00 96.19 97 LEU A CA 1
ATOM 764 C C . LEU A 1 97 ? -12.035 14.326 -0.233 1.00 96.19 97 LEU A C 1
ATOM 766 O O . LEU A 1 97 ? -12.080 13.100 -0.124 1.00 96.19 97 LEU A O 1
ATOM 770 N N . GLU A 1 98 ? -11.128 15.086 0.370 1.00 92.44 98 GLU A N 1
ATOM 771 C CA . GLU A 1 98 ? -10.204 14.674 1.427 1.00 92.44 98 GLU A CA 1
ATOM 772 C C . GLU A 1 98 ? -10.260 15.766 2.508 1.00 92.44 98 GLU A C 1
ATOM 774 O O . GLU A 1 98 ? -10.234 16.949 2.163 1.00 92.44 98 GLU A O 1
ATOM 779 N N . LEU A 1 99 ? -10.466 15.370 3.769 1.00 76.00 99 LEU A N 1
ATOM 780 C CA . LEU A 1 99 ? -10.711 16.258 4.916 1.00 76.00 99 LEU A CA 1
ATOM 781 C C . LEU A 1 99 ? -9.431 16.549 5.701 1.00 76.00 99 LEU A C 1
ATOM 783 O O . LEU A 1 99 ? -8.619 15.606 5.845 1.00 76.00 99 LEU A O 1
#

Foldseek 3Di:
DVVVVVVLQVVVVQVVCVVVPHDDFDKDWDLDLVVVVVVCVVLVQQKWKDASDWDQDDPPDRGDTTDTGRDDPVNSVPSNCSNVPIIMMGGHDDDPDDD

Solvent-accessible surface area (backbone atoms only — not comparable to full-atom values): 6090 Å² total; per-residue (Å²): 110,70,68,60,58,61,66,66,39,61,69,59,51,53,51,52,37,47,78,76,70,45,92,70,69,62,70,48,77,48,41,51,42,66,60,52,55,51,49,33,57,75,46,71,55,34,29,29,38,31,62,87,62,92,61,79,72,52,98,87,45,99,75,46,65,77,62,80,40,78,50,53,76,71,64,58,75,60,26,73,61,27,65,81,54,61,38,31,36,32,46,58,72,94,71,96,76,85,135

Radius of gyration: 15.08 Å; Cα contacts (8 Å, |Δi|>4): 117; chains: 1; bounding box: 41×28×42 Å